Protein AF-A0A957QSU1-F1 (afdb_monomer_lite)

Sequence (73 aa):
MFALQQEQDHEVEALYASLNTPRPVLVVLSGPSGVGKDSVIQGLKESGYPFYFVVTATTRPMRPNEVDGIDYH

Foldseek 3Di:
DVVVVVVVVVVVVVVQVPADPVGDDDDDDDDDPPPCSVVVVVVVVVVPDPDDDDAEADPDDDDPPDDPPPNHD

Secondary structure (DSSP, 8-state):
-HHHHHHHHHHHHHHHHHSPSSPPPP------TTSSHHHHHHHHHHT-S----------SPPPTT--BTTTB-

pLDDT: mean 79.89, std 10.66, range [54.12, 94.38]

Radius of gyration: 16.8 Å; chains: 1; bounding box: 37×32×40 Å

Structure (mmCIF, N/CA/C/O backbone):
data_AF-A0A957QSU1-F1
#
_entry.id   AF-A0A957QSU1-F1
#
loop_
_atom_site.group_PDB
_atom_site.id
_atom_site.type_symbol
_atom_site.label_atom_id
_atom_site.label_alt_id
_atom_site.label_comp_id
_atom_site.label_asym_id
_atom_site.label_entity_id
_atom_site.label_seq_id
_atom_site.pdbx_PDB_ins_code
_atom_site.Cartn_x
_atom_site.Cartn_y
_atom_site.Cartn_z
_atom_site.occupancy
_atom_site.B_iso_or_equiv
_atom_site.auth_seq_id
_atom_site.auth_comp_id
_atom_site.auth_asym_id
_atom_site.auth_atom_id
_atom_site.pdbx_PDB_model_num
ATOM 1 N N . MET A 1 1 ? 26.572 -20.294 -3.451 1.00 57.03 1 MET A N 1
ATOM 2 C CA . MET A 1 1 ? 25.925 -19.059 -2.957 1.00 57.03 1 MET A CA 1
ATOM 3 C C . MET A 1 1 ? 25.901 -17.961 -4.024 1.00 57.03 1 MET A C 1
ATOM 5 O O . MET A 1 1 ? 24.817 -17.495 -4.314 1.00 57.03 1 MET A O 1
ATOM 9 N N . PHE A 1 2 ? 27.018 -17.620 -4.688 1.00 59.84 2 PHE A N 1
ATOM 10 C CA . PHE A 1 2 ? 27.034 -16.622 -5.783 1.00 59.84 2 PHE A CA 1
ATOM 11 C C . PHE A 1 2 ? 26.220 -16.999 -7.039 1.00 59.84 2 PHE A C 1
ATOM 13 O O . PHE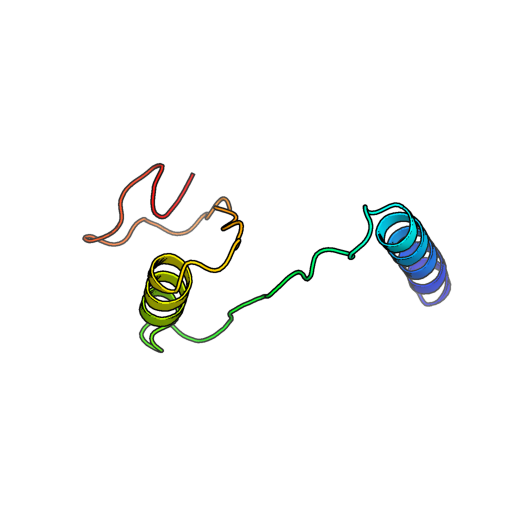 A 1 2 ? 25.577 -16.133 -7.613 1.00 59.84 2 PHE A O 1
ATOM 20 N N . ALA A 1 3 ? 26.215 -18.271 -7.456 1.00 60.47 3 ALA A N 1
ATOM 21 C CA . ALA A 1 3 ? 25.485 -18.704 -8.658 1.00 60.47 3 ALA A CA 1
ATOM 22 C C . ALA A 1 3 ? 23.951 -18.626 -8.512 1.00 60.47 3 ALA A C 1
ATOM 24 O O . ALA A 1 3 ? 23.274 -18.227 -9.447 1.00 60.47 3 ALA A O 1
ATOM 25 N N . LEU A 1 4 ? 23.423 -18.920 -7.316 1.00 59.66 4 LEU A N 1
ATOM 26 C CA . LEU A 1 4 ? 21.983 -18.837 -7.027 1.00 59.66 4 LEU A CA 1
ATOM 27 C C . LEU A 1 4 ? 21.472 -17.390 -7.045 1.00 59.66 4 LEU A C 1
ATOM 29 O O . LEU A 1 4 ? 20.349 -17.146 -7.463 1.00 59.66 4 LEU A O 1
ATOM 33 N N . GLN A 1 5 ? 22.306 -16.432 -6.626 1.00 62.81 5 GLN A N 1
ATOM 34 C CA . GLN A 1 5 ? 21.968 -15.010 -6.686 1.00 62.81 5 GLN A CA 1
ATOM 35 C C . GLN A 1 5 ? 21.849 -14.532 -8.143 1.00 62.81 5 GLN A C 1
ATOM 37 O O . GLN A 1 5 ? 20.900 -13.844 -8.486 1.00 62.81 5 GLN A O 1
ATOM 42 N N . GLN A 1 6 ? 22.772 -14.960 -9.012 1.00 61.88 6 GLN A N 1
ATOM 43 C CA . GLN A 1 6 ? 22.794 -14.574 -10.430 1.00 61.88 6 GLN A CA 1
ATOM 44 C C . GLN A 1 6 ? 21.593 -15.121 -11.218 1.00 61.88 6 GLN A C 1
ATOM 46 O O . GLN A 1 6 ? 21.060 -14.430 -12.082 1.00 61.88 6 GLN A O 1
ATOM 51 N N . GLU A 1 7 ? 21.150 -16.345 -10.917 1.00 64.88 7 GLU A N 1
ATOM 52 C CA . GLU A 1 7 ? 19.938 -16.922 -11.517 1.00 64.88 7 GLU A CA 1
ATOM 53 C C . GLU A 1 7 ? 18.674 -16.185 -11.048 1.00 64.88 7 GLU A C 1
ATOM 55 O O . GLU A 1 7 ? 17.805 -15.866 -11.859 1.00 64.88 7 GLU A O 1
ATOM 60 N N . GLN A 1 8 ? 18.608 -15.839 -9.760 1.00 63.00 8 GLN A N 1
ATOM 61 C CA . GLN A 1 8 ? 17.470 -15.144 -9.162 1.00 63.00 8 GLN A CA 1
ATOM 62 C C . GLN A 1 8 ? 17.333 -13.694 -9.657 1.00 63.00 8 GLN A C 1
ATOM 64 O O . GLN A 1 8 ? 16.222 -13.231 -9.912 1.00 63.00 8 GLN A O 1
ATOM 69 N N . ASP A 1 9 ? 18.451 -12.998 -9.871 1.00 72.50 9 ASP A N 1
ATOM 70 C CA . ASP A 1 9 ? 18.460 -11.636 -10.411 1.00 72.50 9 ASP A CA 1
ATOM 71 C C . ASP A 1 9 ? 17.938 -11.602 -11.868 1.00 72.50 9 ASP A C 1
ATOM 73 O O . ASP A 1 9 ? 17.213 -10.684 -12.257 1.00 72.50 9 ASP A O 1
ATOM 77 N N . HIS A 1 10 ? 18.225 -12.631 -12.676 1.00 75.44 10 HIS A N 1
ATOM 78 C CA . HIS A 1 10 ? 17.786 -12.698 -14.076 1.00 75.44 10 HIS A CA 1
ATOM 79 C C . HIS A 1 10 ? 16.275 -12.969 -14.224 1.00 75.44 10 HIS A C 1
ATOM 81 O O . HIS A 1 10 ? 15.635 -12.461 -15.149 1.00 75.44 10 HIS A O 1
ATOM 87 N N . GLU A 1 11 ? 15.682 -13.746 -13.314 1.00 83.06 11 GLU A N 1
ATOM 88 C CA . GLU A 1 11 ? 14.229 -13.962 -13.271 1.00 83.06 11 GLU A CA 1
ATOM 89 C C . GLU A 1 11 ? 13.471 -12.685 -12.894 1.00 83.06 11 GLU A C 1
ATOM 91 O O . GLU A 1 11 ? 12.438 -12.376 -13.496 1.00 83.06 11 GLU A O 1
ATOM 96 N N . VAL A 1 12 ? 14.000 -11.912 -11.938 1.00 80.38 12 VAL A N 1
ATOM 97 C CA . VAL A 1 12 ? 13.410 -10.634 -11.514 1.00 80.38 12 VAL A CA 1
ATOM 98 C C . VAL A 1 12 ? 13.411 -9.630 -12.660 1.00 80.38 12 VAL A C 1
ATOM 100 O O . VAL A 1 12 ? 12.377 -9.019 -12.928 1.00 80.38 12 VAL A O 1
ATOM 103 N N . GLU A 1 13 ? 14.522 -9.493 -13.382 1.00 83.88 13 GLU A N 1
ATOM 104 C CA . GLU A 1 13 ? 14.607 -8.586 -14.532 1.00 83.88 13 GLU A CA 1
ATOM 105 C C . GLU A 1 13 ? 13.667 -9.001 -15.671 1.00 83.88 13 GLU A C 1
ATOM 107 O O . GLU A 1 13 ? 12.985 -8.154 -16.254 1.00 83.88 13 GLU A O 1
ATOM 112 N N . ALA A 1 14 ? 13.558 -10.303 -15.959 1.00 86.31 14 ALA A N 1
ATOM 113 C CA . ALA A 1 14 ? 12.616 -10.813 -16.954 1.00 86.31 14 ALA A CA 1
ATOM 114 C C . ALA A 1 14 ? 11.154 -10.535 -16.559 1.00 86.31 14 ALA A C 1
ATOM 116 O O . ALA A 1 14 ? 10.357 -10.096 -17.395 1.00 86.31 14 ALA A O 1
ATOM 117 N N . LEU A 1 15 ? 10.808 -10.717 -15.280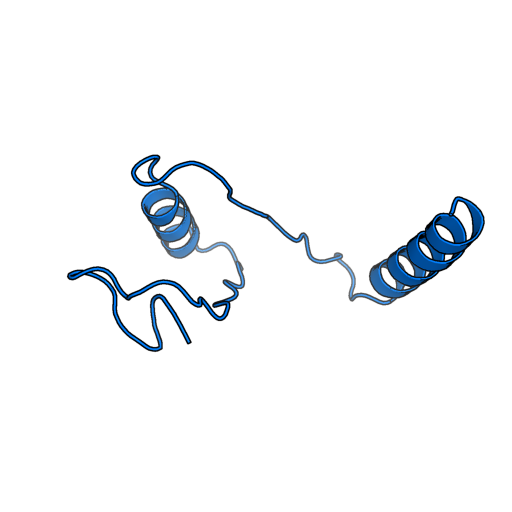 1.00 85.31 15 LEU A N 1
ATOM 118 C CA . LEU A 1 15 ? 9.497 -10.357 -14.741 1.00 85.31 15 LEU A CA 1
ATOM 119 C C . LEU A 1 15 ? 9.248 -8.850 -14.867 1.00 85.31 15 LEU A C 1
ATOM 121 O O . LEU A 1 15 ? 8.198 -8.450 -15.367 1.00 85.31 15 LEU A O 1
ATOM 125 N N . TYR A 1 16 ? 10.208 -8.010 -14.477 1.00 82.94 16 TYR A N 1
ATOM 126 C CA . TYR A 1 16 ? 10.078 -6.552 -14.538 1.00 82.94 16 TYR A CA 1
ATOM 127 C C . TYR A 1 16 ? 9.933 -6.044 -15.980 1.00 82.94 16 TYR A C 1
ATOM 129 O O . TYR A 1 16 ? 9.163 -5.118 -16.249 1.00 82.94 16 TYR A O 1
ATOM 137 N N . ALA A 1 17 ? 10.631 -6.679 -16.926 1.00 84.69 17 ALA A N 1
ATOM 138 C CA . ALA A 1 17 ? 10.501 -6.419 -18.355 1.00 84.69 17 ALA A CA 1
ATOM 139 C C . ALA A 1 17 ? 9.138 -6.852 -18.926 1.00 84.69 17 ALA A C 1
ATOM 141 O O . ALA A 1 17 ? 8.688 -6.252 -19.900 1.00 84.69 17 ALA A O 1
ATOM 142 N N . SER A 1 18 ? 8.476 -7.846 -18.320 1.00 87.75 18 SER A N 1
ATOM 143 C CA . SER A 1 18 ? 7.150 -8.330 -18.738 1.00 87.75 18 SER A CA 1
ATOM 144 C C . SER A 1 18 ? 5.979 -7.431 -18.309 1.00 87.75 18 SER A C 1
ATOM 146 O O . SER A 1 18 ? 4.860 -7.610 -18.789 1.00 87.75 18 SER A O 1
ATOM 148 N N . LEU A 1 19 ? 6.213 -6.462 -17.414 1.00 86.31 19 LEU A N 1
ATOM 149 C CA . LEU A 1 19 ? 5.173 -5.560 -16.911 1.00 86.31 19 LEU A CA 1
ATOM 150 C C . LEU A 1 19 ? 4.723 -4.537 -17.970 1.00 86.31 19 LEU A C 1
ATOM 152 O O . LEU A 1 19 ? 5.490 -4.121 -18.840 1.00 86.31 19 LEU A O 1
ATOM 156 N N . ASN A 1 20 ? 3.469 -4.083 -17.854 1.00 82.06 20 ASN A N 1
ATOM 157 C CA . ASN A 1 20 ? 2.886 -3.063 -18.733 1.00 82.06 20 ASN A CA 1
ATOM 158 C C . ASN A 1 20 ? 3.707 -1.762 -18.738 1.00 82.06 20 ASN A C 1
ATOM 160 O O . ASN A 1 20 ? 4.335 -1.408 -17.745 1.00 82.06 20 ASN A O 1
ATOM 164 N N . THR A 1 21 ? 3.667 -1.026 -19.854 1.00 83.19 21 THR A N 1
ATOM 165 C CA . THR A 1 21 ? 4.306 0.295 -19.984 1.00 83.19 21 THR A CA 1
ATOM 166 C C . THR A 1 21 ? 3.260 1.409 -19.814 1.00 83.19 21 THR A C 1
ATOM 168 O O . THR A 1 21 ? 2.238 1.357 -20.499 1.00 83.19 21 THR A O 1
ATOM 171 N N . PRO A 1 22 ? 3.494 2.430 -18.962 1.00 83.69 22 PRO A N 1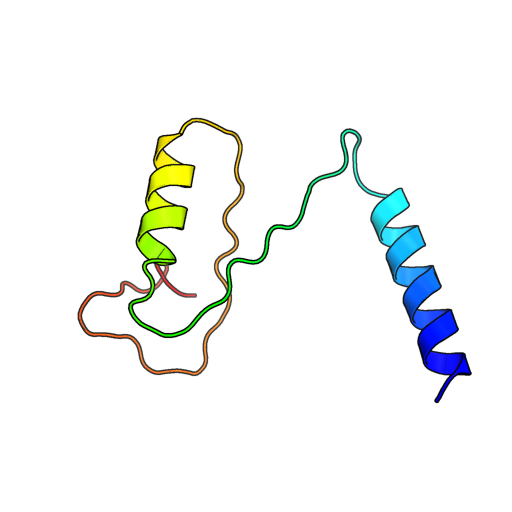
ATOM 172 C CA . PRO A 1 22 ? 4.684 2.634 -18.130 1.00 83.69 22 PRO A CA 1
ATOM 173 C C . PRO A 1 22 ? 4.785 1.612 -16.990 1.00 83.69 22 PRO A C 1
ATOM 175 O O . PRO A 1 22 ? 3.776 1.236 -16.396 1.00 83.69 22 PRO A O 1
ATOM 178 N N . ARG A 1 23 ? 6.020 1.174 -16.697 1.00 83.88 23 ARG A N 1
ATOM 179 C CA . ARG A 1 23 ? 6.281 0.160 -15.667 1.00 83.88 23 ARG A CA 1
ATOM 180 C C . ARG A 1 23 ? 5.817 0.675 -14.301 1.00 83.88 23 ARG A C 1
ATOM 182 O O . ARG A 1 23 ? 6.174 1.802 -13.946 1.00 83.88 23 ARG A O 1
ATOM 189 N N . PRO A 1 24 ? 5.056 -0.118 -13.528 1.00 83.50 24 PRO A N 1
ATOM 190 C CA . PRO A 1 24 ? 4.654 0.282 -12.189 1.00 83.50 24 PRO A CA 1
ATOM 191 C C . PRO A 1 24 ? 5.883 0.394 -11.280 1.00 83.50 24 PRO A C 1
ATOM 193 O O . PRO A 1 24 ? 6.859 -0.343 -11.428 1.00 83.50 24 PRO A O 1
ATOM 196 N N . VAL A 1 25 ? 5.831 1.325 -10.329 1.00 85.31 25 VAL A N 1
ATOM 197 C CA . VAL A 1 25 ? 6.879 1.515 -9.320 1.00 85.31 25 VAL A CA 1
ATOM 198 C C . VAL A 1 25 ? 6.390 0.931 -8.002 1.00 85.31 25 VAL A C 1
ATOM 200 O O . VAL A 1 25 ? 5.357 1.354 -7.484 1.00 85.31 25 VAL A O 1
ATOM 203 N N . LEU A 1 26 ? 7.141 -0.022 -7.447 1.00 86.88 26 LEU A N 1
ATOM 204 C CA . LEU A 1 26 ? 6.912 -0.509 -6.091 1.00 86.88 26 LEU A CA 1
ATOM 205 C C . LEU A 1 26 ? 7.580 0.439 -5.091 1.00 86.88 26 LEU A C 1
ATOM 207 O O . LEU A 1 26 ? 8.794 0.629 -5.117 1.00 86.88 26 LEU A O 1
ATOM 211 N N . VAL A 1 27 ? 6.78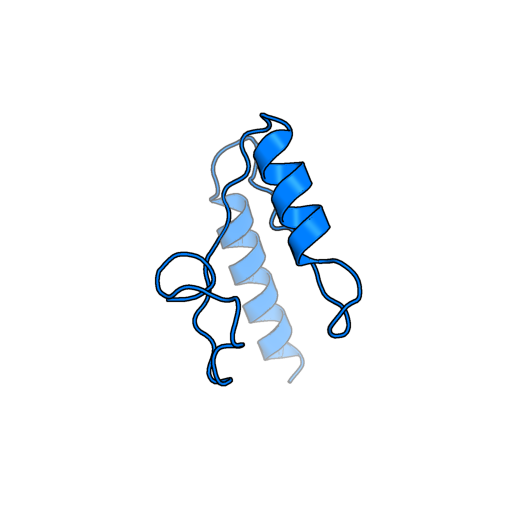4 1.014 -4.193 1.00 88.69 27 VAL A N 1
ATOM 212 C CA . VAL A 1 27 ? 7.266 1.906 -3.134 1.00 88.69 27 VAL A CA 1
ATOM 213 C C . VAL A 1 27 ? 7.139 1.198 -1.790 1.00 88.69 27 VAL A C 1
ATOM 215 O O . VAL A 1 27 ? 6.052 0.761 -1.418 1.00 88.69 27 VAL A O 1
ATOM 218 N N . VAL A 1 28 ? 8.242 1.112 -1.043 1.00 89.56 28 VAL A N 1
ATOM 219 C CA . VAL A 1 28 ? 8.273 0.535 0.309 1.00 89.56 28 VAL A CA 1
ATOM 220 C C . VAL A 1 28 ? 8.487 1.650 1.328 1.00 89.56 28 VAL A C 1
ATOM 222 O O . VAL A 1 28 ? 9.525 2.308 1.335 1.00 89.56 28 VAL A O 1
ATOM 225 N N . LEU A 1 29 ? 7.508 1.852 2.212 1.00 89.25 29 LEU A N 1
ATOM 226 C CA . LEU A 1 29 ? 7.603 2.792 3.330 1.00 89.25 29 LEU A CA 1
ATOM 227 C C . LEU A 1 29 ? 7.941 2.031 4.618 1.00 89.25 29 LEU A C 1
ATOM 229 O O . LEU A 1 29 ? 7.096 1.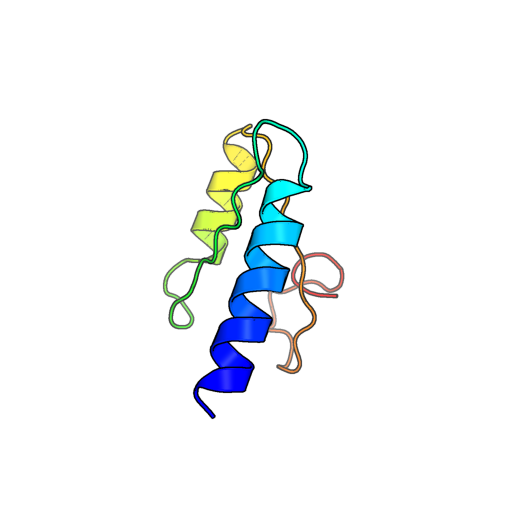339 5.183 1.00 89.25 29 LEU A O 1
ATOM 233 N N . SER A 1 30 ? 9.175 2.171 5.106 1.00 89.50 30 SER A N 1
ATOM 234 C CA . SER A 1 30 ? 9.669 1.481 6.308 1.00 89.50 30 SER A CA 1
ATOM 235 C C . SER A 1 30 ? 10.138 2.452 7.391 1.00 89.50 30 SER A C 1
ATOM 237 O O . SER A 1 30 ? 10.669 3.516 7.092 1.00 89.50 30 SER A O 1
ATOM 239 N N . GLY A 1 31 ? 9.989 2.072 8.661 1.00 88.62 31 GLY A N 1
ATOM 240 C CA . GLY A 1 31 ? 10.452 2.863 9.805 1.00 88.62 31 GLY A CA 1
ATOM 241 C C . GLY A 1 31 ? 9.837 2.398 11.130 1.00 88.62 31 GLY A C 1
ATOM 242 O O . GLY A 1 31 ? 8.882 1.612 11.109 1.00 88.62 31 GLY A O 1
ATOM 243 N N . PRO A 1 32 ? 10.336 2.874 12.285 1.00 86.25 32 PRO A N 1
ATOM 244 C CA . PRO A 1 32 ? 9.841 2.477 13.604 1.00 86.25 32 PRO A CA 1
ATOM 245 C C . PRO A 1 32 ? 8.365 2.850 13.824 1.00 86.25 32 PRO A C 1
ATOM 247 O O . PRO A 1 32 ? 7.762 3.624 13.071 1.00 86.25 32 PRO A O 1
ATOM 250 N N . SER A 1 33 ? 7.744 2.259 14.847 1.00 83.31 33 SER A N 1
ATOM 251 C CA . SER A 1 33 ? 6.372 2.613 15.229 1.00 83.31 33 SER A CA 1
ATOM 252 C C . SER A 1 33 ? 6.287 4.087 15.639 1.00 83.31 33 SER A C 1
ATOM 254 O O . SER A 1 33 ? 7.184 4.584 16.309 1.00 83.31 33 SER A O 1
ATOM 256 N N . GLY A 1 34 ? 5.218 4.781 15.237 1.00 86.31 34 GLY A N 1
ATOM 257 C CA . GLY A 1 34 ? 4.998 6.194 15.577 1.00 86.31 34 GLY A CA 1
ATOM 258 C C . GLY A 1 34 ? 5.715 7.219 14.687 1.00 86.31 34 GLY A C 1
ATOM 259 O O . GLY A 1 34 ? 5.480 8.406 14.855 1.00 86.31 34 GLY A O 1
ATOM 260 N N . VAL A 1 35 ? 6.524 6.801 13.702 1.00 93.25 35 VAL A N 1
ATOM 261 C CA . VAL A 1 35 ? 7.225 7.730 12.781 1.00 93.25 35 VAL A CA 1
ATOM 262 C C . VAL A 1 35 ? 6.298 8.433 11.767 1.00 93.25 35 VAL A C 1
ATOM 264 O O . VAL A 1 35 ? 6.744 9.300 11.028 1.00 93.25 35 VAL A O 1
ATOM 267 N N . GLY A 1 36 ? 5.015 8.052 11.706 1.00 90.69 36 GLY A N 1
ATOM 268 C CA . GLY A 1 36 ? 4.028 8.675 10.811 1.00 90.69 36 GLY A CA 1
ATOM 269 C C . GLY A 1 36 ? 3.854 8.013 9.437 1.00 90.69 36 GLY A C 1
ATOM 270 O O . GLY A 1 36 ? 3.346 8.653 8.523 1.00 90.69 36 GLY A O 1
ATOM 271 N N . LYS A 1 37 ? 4.241 6.737 9.269 1.00 91.56 37 LYS A N 1
ATOM 272 C CA . LYS A 1 37 ? 4.029 5.987 8.007 1.00 91.56 37 LYS A CA 1
ATOM 273 C C . LYS A 1 37 ? 2.567 6.013 7.552 1.00 91.56 37 LYS A C 1
ATOM 275 O O . LYS A 1 37 ? 2.298 6.291 6.390 1.00 91.56 37 LYS A O 1
ATOM 280 N N . ASP A 1 38 ? 1.647 5.789 8.485 1.00 88.00 38 ASP A N 1
ATOM 281 C CA . ASP A 1 38 ? 0.211 5.741 8.200 1.00 88.00 38 ASP A CA 1
ATOM 282 C C . ASP A 1 38 ? -0.304 7.118 7.749 1.00 88.00 38 ASP A C 1
ATOM 284 O O . ASP A 1 38 ? -1.081 7.210 6.804 1.00 88.00 38 ASP A O 1
ATOM 288 N N . SER A 1 39 ? 0.219 8.203 8.336 1.00 92.94 39 SER A N 1
ATOM 289 C CA . SER A 1 39 ? -0.086 9.579 7.920 1.00 92.94 39 SER A CA 1
ATOM 290 C C . SER A 1 39 ? 0.401 9.883 6.500 1.00 92.94 39 SER A C 1
ATOM 292 O O . SER A 1 39 ? -0.311 10.528 5.735 1.00 92.94 39 SER A O 1
ATOM 294 N N . VAL A 1 40 ? 1.585 9.393 6.114 1.00 92.50 40 VAL A N 1
ATOM 295 C CA . VAL A 1 40 ? 2.080 9.517 4.730 1.00 92.50 40 VAL A CA 1
ATOM 296 C C . VAL A 1 40 ? 1.188 8.734 3.769 1.00 92.50 40 VAL A C 1
ATOM 298 O O . VAL A 1 40 ? 0.795 9.265 2.734 1.00 92.50 40 VAL A O 1
ATOM 301 N N . ILE A 1 41 ? 0.826 7.495 4.118 1.00 90.31 41 ILE A N 1
ATOM 302 C CA . ILE A 1 41 ? -0.085 6.664 3.318 1.00 90.31 41 ILE A CA 1
ATOM 303 C C . ILE A 1 41 ? -1.434 7.367 3.131 1.00 90.31 41 ILE A C 1
ATOM 305 O O . ILE A 1 41 ? -1.947 7.406 2.014 1.00 90.31 41 ILE A O 1
ATOM 309 N N . GLN A 1 42 ? -1.991 7.957 4.190 1.00 90.50 42 GLN A N 1
ATOM 310 C CA . GLN A 1 42 ? -3.233 8.722 4.116 1.00 90.50 42 GLN A CA 1
ATOM 311 C C . GLN A 1 42 ? -3.103 9.928 3.174 1.00 90.50 42 GLN A C 1
ATOM 313 O O . GLN A 1 42 ? -3.928 10.084 2.278 1.00 90.50 42 GLN A O 1
ATOM 318 N N . GLY A 1 43 ? -2.037 10.723 3.301 1.00 93.75 43 GLY A N 1
ATOM 319 C CA . GLY A 1 43 ? -1.797 11.853 2.398 1.00 93.75 43 GLY A CA 1
ATOM 320 C C . GLY A 1 43 ? -1.655 11.426 0.932 1.00 93.75 43 GLY A C 1
ATOM 321 O O . GLY A 1 43 ? -2.165 12.094 0.033 1.00 93.75 43 GLY A O 1
ATOM 322 N N . LEU A 1 44 ? -1.029 10.274 0.668 1.00 92.12 44 LEU A N 1
ATOM 323 C CA . LEU A 1 44 ? -0.952 9.710 -0.682 1.00 92.12 44 LEU A CA 1
ATOM 324 C C . LEU A 1 44 ? -2.330 9.279 -1.207 1.00 92.12 44 LEU A C 1
ATOM 326 O O . LEU A 1 44 ? -2.617 9.521 -2.378 1.00 92.12 44 LEU A O 1
ATOM 330 N N . LYS A 1 45 ? -3.200 8.705 -0.366 1.00 89.25 45 LYS A N 1
ATOM 331 C CA . LYS A 1 45 ? -4.592 8.379 -0.739 1.00 89.25 45 LYS A CA 1
ATOM 332 C C . LYS A 1 45 ? -5.394 9.635 -1.100 1.00 89.25 45 LYS A C 1
ATOM 334 O O . LYS A 1 45 ? -6.161 9.615 -2.057 1.00 89.25 45 LYS A O 1
ATOM 339 N N . GLU A 1 46 ? -5.189 10.727 -0.369 1.00 94.38 46 GLU A N 1
ATOM 340 C CA . GLU A 1 46 ? -5.880 12.008 -0.582 1.00 94.38 46 GLU A CA 1
ATOM 341 C C . GLU A 1 46 ? -5.333 12.802 -1.784 1.00 94.38 46 GLU A C 1
ATOM 343 O O . GLU A 1 46 ? -6.021 13.668 -2.320 1.00 94.38 46 GLU A O 1
ATOM 348 N N . SER A 1 47 ? -4.120 12.489 -2.250 1.00 93.12 47 SER A N 1
ATOM 349 C CA . SER A 1 47 ? -3.440 13.227 -3.325 1.00 93.12 47 SER A CA 1
ATOM 350 C C . SER A 1 47 ? -4.089 13.118 -4.713 1.00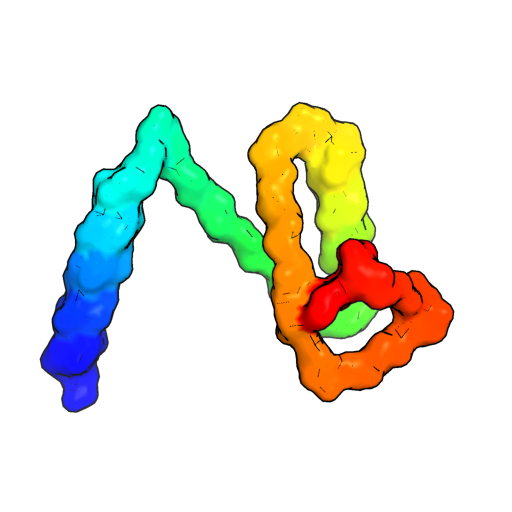 93.12 47 SER A C 1
ATOM 352 O O . SER A 1 47 ? -3.729 13.872 -5.616 1.00 93.12 47 SER A O 1
ATOM 354 N N . GLY A 1 48 ? -5.010 12.169 -4.914 1.00 88.75 48 GLY A N 1
ATOM 355 C CA . GLY A 1 48 ? -5.663 11.921 -6.204 1.00 88.75 48 GLY A CA 1
ATOM 356 C C . GLY A 1 48 ? -4.775 11.249 -7.261 1.00 88.75 48 GLY A C 1
ATOM 357 O O . GLY A 1 48 ? -5.236 11.010 -8.377 1.00 88.75 48 GLY A O 1
ATOM 358 N N . TYR A 1 49 ? -3.522 10.916 -6.934 1.00 88.31 49 TYR A N 1
ATOM 359 C CA . TYR A 1 49 ? -2.665 10.105 -7.799 1.00 88.31 49 TYR A CA 1
ATOM 360 C C . TYR A 1 49 ? -3.115 8.633 -7.812 1.00 88.31 49 TYR A C 1
ATOM 362 O O . TYR A 1 49 ? -3.636 8.139 -6.809 1.00 88.31 49 TYR A O 1
ATOM 370 N N . PRO A 1 50 ? -2.887 7.898 -8.919 1.00 85.81 50 PRO A N 1
ATOM 371 C CA . PRO A 1 50 ? -3.346 6.520 -9.088 1.00 85.81 50 PRO A CA 1
ATOM 372 C C . PRO A 1 50 ? -2.455 5.518 -8.331 1.00 85.81 50 PRO A C 1
ATOM 374 O O . PRO A 1 50 ? -1.814 4.654 -8.927 1.00 85.81 50 PRO A O 1
ATOM 377 N N . PHE A 1 51 ? -2.387 5.641 -7.006 1.00 88.00 51 PHE A N 1
ATOM 378 C CA . PHE A 1 51 ? -1.691 4.682 -6.154 1.00 88.00 51 PHE A CA 1
ATOM 379 C C . PHE A 1 51 ? -2.551 3.442 -5.911 1.00 88.00 51 PHE A C 1
ATOM 381 O O . PHE A 1 51 ? -3.723 3.537 -5.547 1.00 88.00 51 PHE A O 1
ATOM 388 N N . TYR A 1 52 ? -1.933 2.270 -6.051 1.00 86.56 52 TYR A N 1
ATOM 389 C CA . TYR A 1 52 ? -2.488 1.016 -5.559 1.00 86.56 52 TYR A CA 1
ATOM 390 C C . TYR A 1 52 ? -1.840 0.680 -4.214 1.00 86.56 52 TYR A C 1
ATOM 392 O O . TYR A 1 52 ? -0.623 0.508 -4.134 1.00 86.56 52 TYR A O 1
ATOM 400 N N . PHE A 1 53 ? -2.646 0.608 -3.155 1.00 85.00 53 PHE A N 1
ATOM 401 C CA . PHE A 1 53 ? -2.171 0.277 -1.813 1.00 85.00 53 PHE A CA 1
ATOM 402 C C . PHE A 1 53 ? -2.373 -1.211 -1.551 1.00 85.00 53 PHE A C 1
ATOM 404 O O . PHE A 1 53 ? -3.503 -1.694 -1.513 1.00 85.00 53 PHE A O 1
ATOM 411 N N . VAL A 1 54 ? -1.266 -1.929 -1.368 1.00 82.06 54 VAL A N 1
ATOM 412 C CA . VAL A 1 54 ? -1.280 -3.352 -1.028 1.00 82.06 54 VAL A CA 1
ATOM 413 C C . VAL A 1 54 ? -1.500 -3.494 0.475 1.00 82.06 54 VAL A C 1
ATOM 415 O O . VAL A 1 54 ? -0.723 -2.961 1.265 1.00 82.06 54 VAL A O 1
ATOM 418 N N . VAL A 1 55 ? -2.534 -4.235 0.866 1.00 72.25 55 VAL A N 1
ATOM 419 C CA . VAL A 1 55 ? -2.710 -4.697 2.246 1.00 72.25 55 VAL A CA 1
ATOM 420 C C . VAL A 1 55 ? -2.020 -6.054 2.368 1.00 72.25 55 VAL A C 1
ATOM 422 O O . VAL A 1 55 ? -2.302 -6.971 1.599 1.00 72.25 55 VAL A O 1
ATOM 425 N N . THR A 1 56 ? -1.069 -6.172 3.291 1.00 69.62 56 THR A N 1
ATOM 426 C CA . THR A 1 56 ? -0.293 -7.402 3.515 1.00 69.62 56 THR A CA 1
ATOM 427 C C . THR A 1 56 ? -0.738 -8.103 4.791 1.00 69.62 56 THR A C 1
ATOM 429 O O . THR A 1 56 ? -1.098 -7.434 5.758 1.00 69.62 56 THR A O 1
ATOM 432 N N . ALA A 1 57 ? -0.605 -9.428 4.840 1.00 70.62 57 ALA A N 1
ATOM 433 C CA . ALA A 1 57 ? -0.822 -10.188 6.066 1.00 70.62 57 ALA A CA 1
ATOM 434 C C . ALA A 1 57 ? 0.188 -9.786 7.153 1.00 70.62 57 ALA A C 1
ATOM 436 O O . ALA A 1 57 ? 1.381 -9.605 6.882 1.00 70.62 57 ALA A O 1
ATOM 437 N N . THR A 1 58 ? -0.272 -9.680 8.400 1.00 67.56 58 THR A N 1
ATOM 438 C CA . THR A 1 58 ? 0.600 -9.439 9.552 1.00 67.56 58 THR A CA 1
ATOM 439 C C . THR A 1 58 ? 0.360 -10.472 10.646 1.00 67.56 58 THR A C 1
ATOM 441 O O . THR A 1 58 ? -0.770 -10.848 10.926 1.00 67.56 58 THR A O 1
ATOM 444 N N . THR A 1 59 ? 1.433 -10.947 11.279 1.00 67.62 59 THR A N 1
ATOM 445 C CA . THR A 1 59 ? 1.360 -11.903 12.399 1.00 67.62 59 THR A CA 1
ATOM 446 C C . THR A 1 59 ? 1.376 -11.217 13.764 1.00 67.62 59 THR A C 1
ATOM 448 O O . THR A 1 59 ? 1.300 -11.885 14.796 1.00 67.62 59 THR A O 1
ATOM 451 N N . ARG A 1 60 ? 1.492 -9.883 13.797 1.00 77.31 60 ARG A N 1
ATOM 452 C CA . ARG A 1 60 ? 1.405 -9.113 15.041 1.00 77.31 60 ARG A CA 1
ATOM 453 C C . ARG A 1 60 ? -0.060 -8.933 15.463 1.00 77.31 60 ARG A C 1
ATOM 455 O O . ARG A 1 60 ? -0.928 -8.861 14.597 1.00 77.31 60 ARG A O 1
ATOM 462 N N . PRO A 1 61 ? -0.339 -8.741 16.762 1.00 70.25 61 PRO A N 1
ATOM 463 C CA . PRO A 1 61 ? -1.666 -8.345 17.217 1.00 70.25 61 PRO A CA 1
ATOM 464 C C . PRO A 1 61 ? -2.092 -6.988 16.637 1.00 70.25 61 PRO A C 1
ATOM 466 O O . PRO A 1 61 ? -1.272 -6.070 16.488 1.00 70.25 61 PRO A O 1
ATOM 469 N N . MET A 1 62 ? -3.388 -6.862 16.361 1.00 74.62 62 MET A N 1
ATOM 470 C CA . MET A 1 62 ? -4.045 -5.610 15.988 1.00 74.62 62 MET A CA 1
ATOM 471 C C . MET A 1 62 ? -3.951 -4.595 17.139 1.00 74.62 62 MET A C 1
ATOM 473 O O . MET A 1 62 ? -4.124 -4.948 18.309 1.00 74.62 62 MET A O 1
ATOM 477 N N . ARG A 1 63 ? -3.647 -3.331 16.833 1.00 77.44 63 ARG A N 1
ATOM 478 C CA . ARG A 1 63 ? -3.685 -2.226 17.803 1.00 77.44 63 ARG A CA 1
ATOM 479 C C . ARG A 1 63 ? -5.132 -1.783 18.026 1.00 77.44 63 ARG A C 1
ATOM 481 O O . ARG A 1 63 ? -5.961 -1.970 17.141 1.00 77.44 63 ARG A O 1
ATOM 488 N N . PRO A 1 64 ? -5.440 -1.125 19.159 1.00 78.31 64 PRO A N 1
ATOM 489 C CA . PRO A 1 64 ? -6.813 -0.741 19.503 1.00 78.31 64 PRO A CA 1
ATOM 490 C C . PRO A 1 64 ? -7.536 0.139 18.471 1.00 78.31 64 PRO A C 1
ATOM 492 O O . PRO A 1 64 ? -8.755 0.240 18.512 1.00 78.31 64 PRO A O 1
ATOM 495 N N . ASN A 1 65 ? -6.794 0.811 17.592 1.00 80.00 65 ASN A N 1
ATOM 496 C CA . ASN A 1 65 ? -7.304 1.758 16.606 1.00 80.00 65 ASN A CA 1
ATOM 497 C C . ASN A 1 65 ? -7.255 1.236 15.161 1.00 80.00 65 ASN A C 1
ATOM 499 O O . ASN A 1 65 ? -7.424 2.034 14.245 1.00 80.00 65 ASN A O 1
ATOM 503 N N . GLU A 1 66 ? -6.961 -0.047 14.958 1.00 77.00 66 GLU A N 1
ATOM 504 C CA . GLU A 1 66 ? -6.849 -0.641 13.628 1.00 77.00 66 GLU A CA 1
ATOM 505 C C . GLU A 1 66 ? -8.073 -1.516 13.303 1.00 77.00 66 GLU A C 1
ATOM 507 O O . GLU A 1 66 ? -8.695 -2.074 14.208 1.00 77.00 66 GLU A O 1
ATOM 512 N N . VAL A 1 67 ? -8.426 -1.629 12.019 1.00 76.19 67 VAL A N 1
ATOM 513 C CA . VAL A 1 67 ? -9.630 -2.318 11.533 1.00 76.19 67 VAL A CA 1
ATOM 514 C C . VAL A 1 67 ? -9.269 -3.432 10.545 1.00 76.19 67 VAL A C 1
ATOM 516 O O . VAL A 1 67 ? -8.558 -3.214 9.563 1.00 76.19 67 VAL A O 1
ATOM 519 N N . ASP A 1 68 ? -9.794 -4.633 10.794 1.00 72.25 68 ASP A N 1
ATOM 520 C CA . ASP A 1 68 ? -9.650 -5.793 9.906 1.00 72.25 68 ASP A CA 1
ATOM 521 C C . ASP A 1 68 ? -10.273 -5.538 8.525 1.00 72.25 68 ASP A C 1
ATOM 523 O O . ASP A 1 68 ? -11.340 -4.932 8.409 1.00 72.25 68 ASP A O 1
ATOM 527 N N . GLY A 1 69 ? -9.603 -5.973 7.464 1.00 65.94 69 GLY A N 1
ATOM 528 C CA . GLY A 1 69 ? -9.957 -5.691 6.071 1.00 65.94 69 GLY A CA 1
ATOM 529 C C . GLY A 1 69 ? -9.669 -4.261 5.594 1.00 65.94 69 GLY A C 1
ATOM 530 O O . GLY A 1 69 ? -9.894 -3.968 4.420 1.00 65.94 69 GLY A O 1
ATOM 531 N N . ILE A 1 70 ? -9.191 -3.368 6.471 1.00 69.25 70 ILE A N 1
ATOM 532 C CA . ILE A 1 70 ? -8.817 -1.983 6.133 1.00 69.25 70 ILE A CA 1
ATOM 533 C C . ILE A 1 70 ? -7.323 -1.759 6.372 1.00 69.25 70 ILE A C 1
ATOM 535 O O . ILE A 1 70 ? -6.609 -1.342 5.459 1.00 69.25 70 ILE A O 1
ATOM 539 N N . ASP A 1 71 ? -6.860 -2.036 7.592 1.00 64.94 71 ASP A N 1
ATOM 540 C CA . ASP A 1 71 ? -5.458 -1.892 7.991 1.00 64.94 71 ASP A CA 1
ATOM 541 C C . ASP A 1 71 ? -4.678 -3.204 7.808 1.00 64.94 71 ASP A C 1
ATOM 543 O O . ASP A 1 71 ? -3.478 -3.176 7.535 1.00 64.94 71 ASP A O 1
ATOM 547 N N . TYR A 1 72 ? -5.369 -4.348 7.895 1.00 61.41 72 TYR A N 1
ATOM 548 C CA . TYR A 1 72 ? -4.827 -5.702 7.715 1.00 61.41 72 TYR A CA 1
ATOM 549 C C . TYR A 1 72 ? -5.808 -6.582 6.948 1.00 61.41 72 TYR A C 1
ATOM 551 O O . TYR A 1 72 ? -6.990 -6.267 6.884 1.00 61.41 72 TYR A O 1
ATOM 559 N N . HIS A 1 73 ? -5.314 -7.686 6.398 1.00 54.12 73 HIS A N 1
ATOM 560 C CA . HIS A 1 73 ? -6.100 -8.839 5.964 1.00 54.12 73 HIS A CA 1
ATOM 561 C C . HIS A 1 73 ? -5.525 -10.094 6.619 1.00 54.12 73 HIS A C 1
ATOM 563 O O . HIS A 1 73 ? -4.287 -10.117 6.840 1.00 54.12 73 HIS A O 1
#